Protein AF-A0AAD5U7Z2-F1 (afdb_monomer)

InterPro domains:
  IPR009078 Ferritin-like superfamily [SSF47240] (15-150)
  IPR011566 Ubiquinone biosynthesis protein Coq7 [PF03232] (12-157)
  IPR011566 Ubiquinone biosynthesis protein Coq7 [PTHR11237] (3-157)
  IPR011566 Ubiquinone biosynthesis protein Coq7 [cd01042] (13-157)

pLDDT: mean 94.55, std 9.91, range [34.56, 98.75]

Structure (mmCIF, N/CA/C/O backbone):
data_AF-A0AAD5U7Z2-F1
#
_entry.id   AF-A0AAD5U7Z2-F1
#
loop_
_atom_site.group_PDB
_atom_site.id
_atom_site.type_symbol
_atom_site.label_atom_id
_atom_site.label_alt_id
_atom_site.label_comp_id
_atom_site.label_asym_id
_atom_site.label_entity_id
_atom_site.label_seq_id
_atom_site.pdbx_PDB_ins_code
_atom_site.Cartn_x
_atom_site.Cartn_y
_atom_site.Cartn_z
_atom_site.occupancy
_atom_site.B_iso_or_equiv
_atom_site.auth_seq_id
_atom_site.auth_comp_id
_atom_site.auth_asym_id
_atom_site.auth_atom_id
_atom_site.pdbx_PDB_model_num
ATOM 1 N N . MET A 1 1 ? 26.151 -9.655 -19.454 1.00 51.09 1 MET A N 1
ATOM 2 C CA . MET A 1 1 ? 25.670 -8.544 -20.305 1.00 51.09 1 MET A CA 1
ATOM 3 C C . MET A 1 1 ? 24.384 -8.062 -19.662 1.00 51.09 1 MET A C 1
ATOM 5 O O . MET A 1 1 ? 23.455 -8.856 -19.630 1.00 51.09 1 MET A O 1
ATOM 9 N N . ASN A 1 2 ? 24.352 -6.864 -19.072 1.00 63.88 2 ASN A N 1
ATOM 10 C CA . ASN A 1 2 ? 23.110 -6.334 -18.499 1.00 63.88 2 ASN A CA 1
ATOM 11 C C . ASN A 1 2 ? 22.161 -6.053 -19.674 1.00 63.88 2 ASN A C 1
ATOM 13 O O . ASN A 1 2 ? 22.507 -5.265 -20.565 1.00 63.88 2 ASN A O 1
ATOM 17 N N . LYS A 1 3 ? 21.061 -6.806 -19.782 1.00 81.69 3 LYS A N 1
ATOM 18 C CA . LYS A 1 3 ? 20.116 -6.626 -20.890 1.00 81.69 3 LYS A CA 1
ATOM 19 C C . LYS A 1 3 ? 19.406 -5.286 -20.694 1.00 81.69 3 LYS A C 1
ATOM 21 O O . LYS A 1 3 ? 19.209 -4.832 -19.576 1.00 81.69 3 LYS A O 1
ATOM 26 N N . LYS A 1 4 ? 19.039 -4.628 -21.792 1.00 88.00 4 LYS A N 1
ATOM 27 C CA . LYS A 1 4 ? 18.213 -3.416 -21.734 1.00 88.00 4 LYS A CA 1
ATOM 28 C C . LYS A 1 4 ? 16.747 -3.792 -21.887 1.00 88.00 4 LYS A C 1
ATOM 30 O O . LYS A 1 4 ? 16.431 -4.700 -22.657 1.00 88.00 4 LYS A O 1
ATOM 35 N N . LEU A 1 5 ? 15.874 -3.059 -21.204 1.00 93.31 5 LEU A N 1
ATOM 36 C CA . LEU A 1 5 ? 14.431 -3.196 -21.358 1.00 93.31 5 LEU A CA 1
ATOM 37 C C . LEU A 1 5 ? 13.981 -2.793 -22.766 1.00 93.31 5 LEU A C 1
ATOM 39 O O . LEU A 1 5 ? 14.471 -1.827 -23.356 1.00 93.31 5 LEU A O 1
ATOM 43 N N . THR A 1 6 ? 13.024 -3.541 -23.303 1.00 94.94 6 THR A N 1
ATOM 44 C CA . THR A 1 6 ? 12.314 -3.172 -24.531 1.00 94.94 6 THR A CA 1
ATOM 45 C C . THR A 1 6 ? 11.323 -2.037 -24.251 1.00 94.94 6 THR A C 1
ATOM 47 O O . THR A 1 6 ? 10.833 -1.928 -23.126 1.00 94.94 6 THR A O 1
ATOM 50 N N . PRO A 1 7 ? 10.924 -1.241 -25.262 1.00 96.25 7 PRO A N 1
ATOM 51 C CA . PRO A 1 7 ? 9.896 -0.214 -25.079 1.00 96.25 7 PRO A CA 1
ATOM 52 C C . PRO A 1 7 ? 8.595 -0.751 -24.469 1.00 96.25 7 PRO A C 1
ATOM 54 O O . PRO A 1 7 ? 8.003 -0.106 -23.614 1.00 96.25 7 PRO A O 1
ATOM 57 N N . LYS A 1 8 ? 8.177 -1.968 -24.850 1.00 95.81 8 LYS A N 1
ATOM 58 C CA . LYS A 1 8 ? 6.975 -2.603 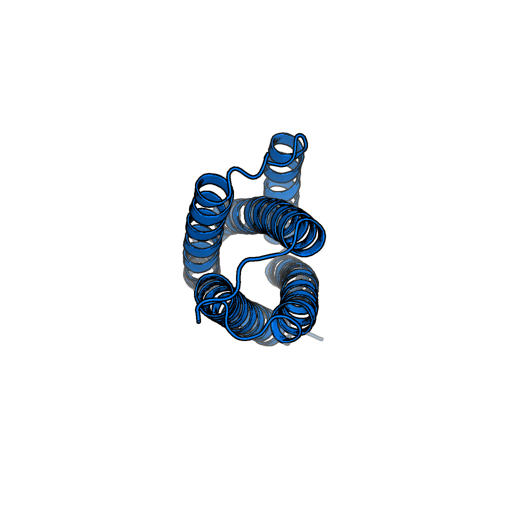-24.294 1.00 95.81 8 LYS A CA 1
ATOM 59 C C . LYS A 1 8 ? 7.116 -2.899 -22.796 1.00 95.81 8 LYS A C 1
ATOM 61 O O . LYS A 1 8 ? 6.162 -2.707 -22.056 1.00 95.81 8 LYS A O 1
ATOM 66 N N . GLN A 1 9 ? 8.289 -3.360 -22.360 1.00 96.19 9 GLN A N 1
ATOM 67 C CA . GLN A 1 9 ? 8.560 -3.625 -20.943 1.00 96.19 9 GLN A CA 1
ATOM 68 C C . GLN A 1 9 ? 8.620 -2.329 -20.132 1.00 96.19 9 GLN A C 1
ATOM 70 O O . GLN A 1 9 ? 8.075 -2.283 -19.039 1.00 96.19 9 GLN A O 1
ATOM 75 N N . ILE A 1 10 ? 9.212 -1.266 -20.685 1.00 96.44 10 ILE A N 1
ATOM 76 C CA . ILE A 1 10 ? 9.233 0.057 -20.042 1.00 96.44 10 ILE A CA 1
ATOM 77 C C . ILE A 1 10 ? 7.804 0.568 -19.821 1.00 96.44 10 ILE A C 1
ATOM 79 O O . ILE A 1 10 ? 7.458 0.949 -18.708 1.00 96.44 10 ILE A O 1
ATOM 83 N N . GLU A 1 11 ? 6.945 0.516 -20.843 1.00 97.25 11 GLU A N 1
ATOM 84 C CA . GLU A 1 11 ? 5.544 0.942 -20.712 1.00 97.25 11 GLU A CA 1
ATOM 85 C C . GLU A 1 11 ? 4.753 0.091 -19.708 1.00 97.25 11 GLU A C 1
ATOM 87 O O . GLU A 1 11 ? 3.939 0.622 -18.953 1.00 97.25 11 GLU A O 1
ATOM 92 N N . MET A 1 12 ? 5.017 -1.218 -19.659 1.00 96.75 12 MET A N 1
ATOM 93 C CA . MET A 1 12 ? 4.435 -2.122 -18.664 1.00 96.75 12 MET A CA 1
ATOM 94 C C . MET A 1 12 ? 4.823 -1.700 -17.239 1.00 96.75 12 MET A C 1
ATOM 96 O O . MET A 1 12 ? 3.942 -1.481 -16.413 1.00 96.75 12 MET A O 1
ATOM 100 N N . ILE A 1 13 ? 6.116 -1.479 -16.981 1.00 97.38 13 ILE A N 1
ATOM 101 C CA . ILE A 1 13 ? 6.631 -1.024 -15.677 1.00 97.38 13 ILE A CA 1
ATOM 102 C C . ILE A 1 13 ? 6.059 0.349 -15.314 1.00 97.38 13 ILE A C 1
ATOM 104 O O . ILE A 1 13 ? 5.629 0.573 -14.188 1.00 97.38 13 ILE A O 1
ATOM 108 N N . HIS A 1 14 ? 5.973 1.271 -16.276 1.00 98.06 14 HIS A N 1
ATOM 109 C CA . HIS A 1 14 ? 5.352 2.575 -16.049 1.00 98.06 14 HIS A CA 1
ATOM 110 C C . HIS A 1 14 ? 3.876 2.464 -15.662 1.00 98.06 14 HIS A C 1
ATOM 112 O O . HIS A 1 14 ? 3.372 3.296 -14.906 1.00 98.06 14 HIS A O 1
ATOM 118 N N . SER A 1 15 ? 3.159 1.490 -16.224 1.00 97.25 15 SER A N 1
ATOM 119 C CA . SER A 1 15 ? 1.773 1.227 -15.853 1.00 97.25 15 SER A CA 1
ATOM 120 C C . SER A 1 15 ? 1.676 0.655 -14.443 1.00 97.25 15 SER A C 1
ATOM 122 O O . SER A 1 15 ? 0.872 1.171 -13.673 1.00 97.25 15 SER A O 1
ATOM 124 N N . MET A 1 16 ? 2.509 -0.336 -14.109 1.00 97.56 16 MET A N 1
ATOM 125 C CA . MET A 1 16 ? 2.594 -0.942 -12.773 1.00 97.56 16 MET A CA 1
ATOM 126 C C . MET A 1 16 ? 2.818 0.122 -11.702 1.00 97.56 16 MET A C 1
ATOM 128 O O . MET A 1 16 ? 1.914 0.405 -10.925 1.00 97.56 16 MET A O 1
ATOM 132 N N . LEU A 1 17 ? 3.936 0.850 -11.785 1.00 98.19 17 LEU A N 1
ATOM 133 C CA . LEU A 1 17 ? 4.319 1.846 -10.781 1.00 98.19 17 LEU A CA 1
ATOM 134 C C . LEU A 1 17 ? 3.267 2.948 -10.590 1.00 98.19 17 LEU A C 1
ATOM 136 O O . LEU A 1 17 ? 3.097 3.473 -9.492 1.00 98.19 17 LEU A O 1
ATOM 140 N N . ARG A 1 18 ? 2.545 3.323 -11.655 1.00 98.06 18 ARG A N 1
ATOM 141 C CA . ARG A 1 18 ? 1.458 4.308 -11.560 1.00 98.06 18 ARG A CA 1
ATOM 142 C C . ARG A 1 18 ? 0.251 3.756 -10.806 1.00 98.06 18 ARG A C 1
ATOM 144 O O . ARG A 1 18 ? -0.391 4.512 -10.077 1.00 98.06 18 ARG A O 1
ATOM 151 N N . VAL A 1 19 ? -0.106 2.499 -11.064 1.00 96.94 19 VAL A N 1
ATOM 152 C CA . VAL A 1 19 ? -1.232 1.832 -10.403 1.00 96.94 19 VAL A CA 1
ATOM 153 C C . VAL A 1 19 ? -0.883 1.572 -8.944 1.00 96.94 19 VAL A C 1
ATOM 155 O O . VAL A 1 19 ? -1.675 1.963 -8.092 1.00 96.94 19 VAL A O 1
ATOM 158 N N . ASP A 1 20 ? 0.317 1.066 -8.662 1.00 97.38 20 ASP A N 1
ATOM 159 C CA . ASP A 1 20 ? 0.801 0.822 -7.299 1.00 97.38 20 ASP A CA 1
ATOM 160 C C . ASP A 1 20 ? 0.789 2.104 -6.485 1.00 97.38 20 ASP A C 1
ATOM 162 O O . ASP A 1 20 ? 0.107 2.188 -5.474 1.00 97.38 20 ASP A O 1
ATOM 166 N N . GLN A 1 21 ? 1.423 3.170 -6.986 1.00 97.94 21 GLN A N 1
ATOM 167 C CA . GLN A 1 21 ? 1.410 4.462 -6.304 1.00 97.94 21 GLN A CA 1
ATOM 168 C C . GLN A 1 21 ? -0.020 4.950 -6.024 1.00 97.94 21 GLN A C 1
ATOM 170 O O . GLN A 1 21 ? -0.282 5.513 -4.964 1.00 97.94 21 GLN A O 1
ATOM 175 N N . ALA A 1 22 ? -0.958 4.767 -6.958 1.00 97.38 22 ALA A N 1
ATOM 176 C CA . ALA A 1 22 ? -2.347 5.155 -6.735 1.00 97.38 22 ALA A CA 1
ATOM 177 C C . ALA A 1 22 ? -3.036 4.289 -5.663 1.00 97.38 22 ALA A C 1
ATOM 179 O O . ALA A 1 22 ? -3.824 4.837 -4.889 1.00 97.38 22 ALA A O 1
ATOM 180 N N . GLY A 1 23 ? -2.732 2.988 -5.617 1.00 96.75 23 GLY A N 1
ATOM 181 C CA . GLY A 1 23 ? -3.162 2.060 -4.570 1.00 96.75 23 GLY A CA 1
ATOM 182 C C . GLY A 1 23 ? -2.637 2.480 -3.200 1.00 96.75 23 GLY A C 1
ATOM 183 O O . GLY A 1 23 ? -3.438 2.746 -2.308 1.00 96.75 23 GLY A O 1
ATOM 184 N N . GLU A 1 24 ? -1.328 2.701 -3.093 1.00 97.69 24 GLU A N 1
ATOM 185 C CA . GLU A 1 24 ? -0.643 3.142 -1.870 1.00 97.69 24 GLU A CA 1
ATOM 186 C C . GLU A 1 24 ? -1.153 4.491 -1.347 1.00 97.69 24 GLU A C 1
ATOM 188 O O . GLU A 1 24 ? -1.299 4.714 -0.147 1.00 97.69 24 GLU A O 1
ATOM 193 N N . ILE A 1 25 ? -1.490 5.424 -2.245 1.00 98.19 25 ILE A N 1
ATOM 194 C CA . ILE A 1 25 ? -2.144 6.685 -1.863 1.00 98.19 25 ILE A CA 1
ATOM 195 C C . ILE A 1 25 ? -3.510 6.418 -1.217 1.00 98.19 25 ILE A C 1
ATOM 197 O O . ILE A 1 25 ? -3.897 7.112 -0.269 1.00 98.19 25 ILE A O 1
ATOM 201 N N . GLY A 1 26 ? -4.263 5.464 -1.766 1.00 98.00 26 GLY A N 1
ATOM 202 C CA . GLY A 1 26 ? -5.552 5.038 -1.238 1.00 98.00 26 GLY A CA 1
ATOM 203 C C . GLY A 1 26 ? -5.412 4.387 0.134 1.00 98.00 26 GLY A C 1
ATOM 204 O O . GLY A 1 26 ? -6.083 4.831 1.068 1.00 98.00 26 GLY A O 1
ATOM 205 N N . ALA A 1 27 ? -4.516 3.407 0.260 1.00 98.00 27 ALA A N 1
ATOM 206 C CA . ALA A 1 27 ? -4.243 2.677 1.494 1.00 98.00 27 ALA A CA 1
ATOM 207 C C . ALA A 1 27 ? -3.767 3.614 2.617 1.00 98.00 27 ALA A C 1
ATOM 209 O O . ALA A 1 27 ? -4.452 3.721 3.639 1.00 98.00 27 ALA A O 1
ATOM 210 N N . ASP A 1 28 ? -2.727 4.433 2.391 1.00 98.62 28 ASP A N 1
ATOM 211 C CA . ASP A 1 28 ? -2.268 5.452 3.356 1.00 98.62 28 ASP A CA 1
ATOM 212 C C . ASP A 1 28 ? -3.421 6.354 3.821 1.00 98.62 28 ASP A C 1
ATOM 214 O O . ASP A 1 28 ? -3.560 6.667 5.007 1.00 98.62 28 ASP A O 1
ATOM 218 N N . SER A 1 29 ? -4.300 6.749 2.896 1.00 98.75 29 SER A N 1
ATOM 219 C CA . SER A 1 29 ? -5.436 7.611 3.221 1.00 98.75 29 SER A C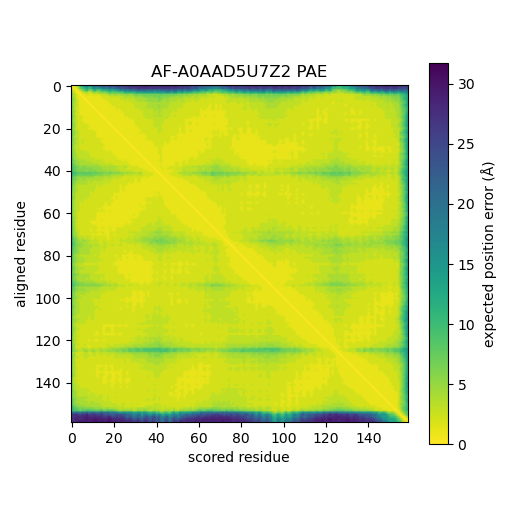A 1
ATOM 220 C C . SER A 1 29 ? -6.500 6.893 4.055 1.00 98.75 29 SER A C 1
ATOM 222 O O . SER A 1 29 ? -7.033 7.500 4.988 1.00 98.75 29 SER A O 1
ATOM 224 N N . ILE A 1 30 ? -6.792 5.622 3.765 1.00 98.75 30 ILE A N 1
ATOM 225 C CA . ILE A 1 30 ? -7.707 4.781 4.552 1.00 98.75 30 ILE A CA 1
ATOM 226 C C . ILE A 1 30 ? -7.174 4.618 5.971 1.00 98.75 30 ILE A C 1
ATOM 228 O O . ILE A 1 30 ? -7.877 4.953 6.928 1.00 98.75 30 ILE A O 1
ATOM 232 N N . TYR A 1 31 ? -5.919 4.202 6.120 1.00 98.62 31 TYR A N 1
ATOM 233 C CA . TYR A 1 31 ? -5.298 4.018 7.426 1.00 98.62 31 TYR A CA 1
ATOM 234 C C . TYR A 1 31 ? -5.216 5.314 8.224 1.00 98.62 31 TYR A C 1
ATOM 236 O O . TYR A 1 31 ? -5.543 5.338 9.412 1.00 98.62 31 TYR A O 1
ATOM 244 N N . LYS A 1 32 ? -4.895 6.435 7.574 1.00 98.75 32 LYS A N 1
ATOM 245 C CA . LYS A 1 32 ? -4.969 7.761 8.195 1.00 98.75 32 LYS A CA 1
ATOM 246 C C . LYS A 1 32 ? -6.373 8.073 8.722 1.00 98.75 32 LYS A C 1
ATOM 248 O O . LYS A 1 32 ? -6.508 8.634 9.813 1.00 98.75 32 LYS A O 1
ATOM 253 N N . GLY A 1 33 ? -7.410 7.729 7.957 1.00 98.75 33 GLY A N 1
ATOM 254 C CA . GLY A 1 33 ? -8.814 7.897 8.335 1.00 98.75 33 GLY A CA 1
ATOM 255 C C . GLY A 1 33 ? -9.226 7.013 9.513 1.00 98.75 33 GLY A C 1
ATOM 256 O O . GLY A 1 33 ? -9.869 7.506 10.443 1.00 98.75 33 GLY A O 1
ATOM 257 N N . GLN A 1 34 ? -8.816 5.743 9.511 1.00 98.56 34 GLN A N 1
ATOM 258 C CA . GLN A 1 34 ? -9.061 4.811 10.614 1.00 98.56 34 GLN A CA 1
ATOM 259 C C . GLN A 1 34 ? -8.321 5.250 11.884 1.00 98.56 34 GLN A C 1
ATOM 261 O O . GLN A 1 34 ? -8.919 5.354 12.958 1.00 98.56 34 GLN A O 1
ATOM 266 N N . HIS A 1 35 ? -7.035 5.593 11.762 1.00 98.56 35 HIS A N 1
ATOM 267 C CA . HIS A 1 35 ? -6.201 6.061 12.865 1.00 98.56 35 HIS A CA 1
ATOM 268 C C . HIS A 1 35 ? -6.762 7.340 13.493 1.00 98.56 35 HIS A C 1
ATOM 270 O O . HIS A 1 35 ? -6.766 7.484 14.715 1.00 98.56 35 HIS A O 1
ATOM 276 N N . TYR A 1 36 ? -7.296 8.264 12.688 1.00 98.44 36 TYR A N 1
ATOM 277 C CA . TYR A 1 36 ? -7.918 9.489 13.197 1.00 98.44 36 TYR A CA 1
ATOM 278 C C . TYR A 1 36 ? -9.000 9.209 14.256 1.00 98.44 36 TYR A C 1
ATOM 280 O O . TYR A 1 36 ? -9.064 9.926 15.261 1.00 98.44 36 TYR A O 1
ATOM 288 N N . ILE A 1 37 ? -9.787 8.147 14.060 1.00 98.38 37 ILE A N 1
ATOM 289 C CA . ILE A 1 37 ? -10.857 7.715 14.965 1.00 98.38 37 ILE A CA 1
ATOM 290 C C . ILE A 1 37 ? -10.328 6.807 16.084 1.00 98.38 37 ILE A C 1
ATOM 292 O O . ILE A 1 37 ? -10.676 6.997 17.250 1.00 98.38 37 ILE A O 1
ATOM 296 N N . LEU A 1 38 ? -9.467 5.841 15.755 1.00 96.94 38 LEU A N 1
ATOM 297 C CA . LEU A 1 38 ? -9.089 4.748 16.659 1.00 96.94 38 LEU A CA 1
ATOM 298 C C . LEU A 1 38 ? -7.820 5.001 17.483 1.00 96.94 38 LEU A C 1
ATOM 300 O O . LEU A 1 38 ? -7.554 4.227 18.398 1.00 96.94 38 LEU A O 1
ATOM 304 N N . LYS A 1 39 ? -7.061 6.078 17.241 1.00 96.81 39 LYS A N 1
ATOM 305 C CA . LYS A 1 39 ? -5.762 6.350 17.904 1.00 96.81 39 LYS A CA 1
ATOM 306 C C . LYS A 1 39 ? -5.756 6.259 19.435 1.00 96.81 39 LYS A C 1
ATOM 308 O O . LYS A 1 39 ? -4.733 5.932 20.021 1.00 96.81 39 LYS A O 1
ATOM 313 N N . ASN A 1 40 ? -6.877 6.566 20.091 1.0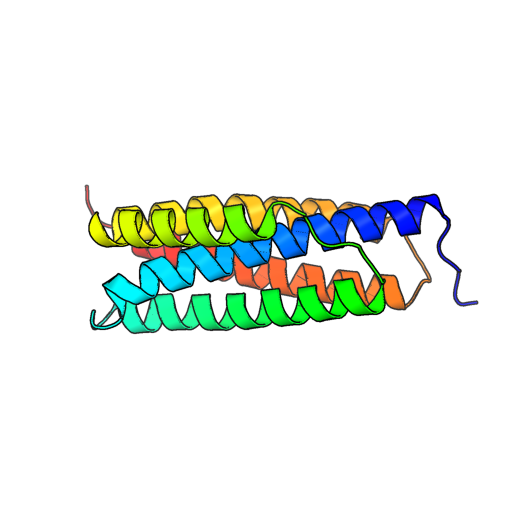0 96.31 40 ASN A N 1
ATOM 314 C CA . ASN A 1 40 ? -6.987 6.547 21.555 1.00 96.31 40 ASN A CA 1
ATOM 315 C C . ASN A 1 40 ? -7.528 5.211 22.101 1.00 96.31 40 ASN A C 1
ATOM 317 O O . ASN A 1 40 ? -7.638 5.045 23.315 1.00 96.31 40 ASN A O 1
ATOM 321 N N . ASN A 1 41 ? -7.901 4.269 21.231 1.00 95.62 41 ASN A N 1
ATOM 322 C CA . ASN A 1 41 ? -8.284 2.922 21.632 1.00 95.62 41 ASN A CA 1
ATOM 323 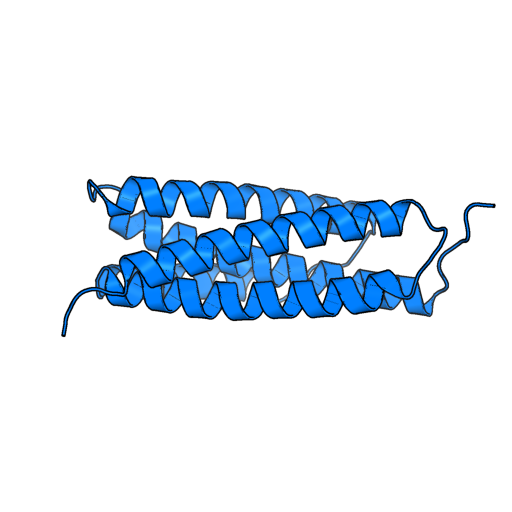C C . ASN A 1 41 ? -7.029 2.154 22.076 1.00 95.62 41 ASN A C 1
ATOM 325 O O . ASN A 1 41 ? -6.061 2.064 21.324 1.00 95.62 41 ASN A O 1
ATOM 329 N N . GLN A 1 42 ? -7.050 1.581 23.283 1.00 93.50 42 GLN A N 1
ATOM 330 C CA . GLN A 1 42 ? -5.875 0.943 23.891 1.00 93.50 42 GLN A CA 1
ATOM 331 C C . GLN A 1 42 ? -5.348 -0.271 23.113 1.00 93.50 42 GLN A C 1
ATOM 333 O O . GLN A 1 42 ? -4.163 -0.574 23.204 1.00 93.50 42 GLN A O 1
ATOM 338 N N . THR A 1 43 ? -6.210 -0.958 22.361 1.00 90.12 43 THR A N 1
ATOM 339 C CA . THR A 1 43 ? -5.841 -2.155 21.593 1.00 90.12 43 THR A CA 1
ATOM 340 C C . THR A 1 43 ? -5.699 -1.839 20.109 1.00 90.12 43 THR A C 1
ATOM 342 O O . THR A 1 43 ? -4.703 -2.206 19.496 1.00 90.12 43 THR A O 1
ATOM 345 N N . LEU A 1 44 ? -6.669 -1.124 19.529 1.00 93.56 44 LEU A N 1
ATOM 346 C CA . LEU A 1 44 ? -6.699 -0.853 18.088 1.00 93.56 44 LEU A CA 1
ATOM 347 C C . LEU A 1 44 ? -5.775 0.287 17.672 1.00 93.56 44 LEU A C 1
ATOM 349 O O . LEU A 1 44 ? -5.254 0.255 16.566 1.00 93.56 44 LEU A O 1
ATOM 353 N N . GLY A 1 45 ? -5.550 1.282 18.535 1.00 96.38 45 GLY A N 1
ATOM 354 C CA . GLY A 1 45 ? -4.687 2.421 18.219 1.00 96.38 45 GLY A CA 1
ATOM 355 C C . GLY A 1 45 ? -3.276 1.985 17.806 1.00 96.38 45 GLY A C 1
ATOM 356 O O . GLY A 1 45 ? -2.855 2.323 16.700 1.00 96.38 45 GLY A O 1
ATOM 357 N N . PRO A 1 46 ? -2.566 1.187 18.630 1.00 97.31 46 PRO A N 1
ATOM 358 C CA . PRO A 1 46 ? -1.247 0.663 18.278 1.00 97.31 46 PRO A CA 1
ATOM 359 C C . PRO A 1 46 ? -1.245 -0.233 17.032 1.00 97.31 46 PRO A C 1
ATOM 361 O O . PRO A 1 46 ? -0.338 -0.115 16.216 1.00 97.31 46 PRO A O 1
ATOM 364 N N . LEU A 1 47 ? -2.263 -1.088 16.867 1.00 96.06 47 LEU A N 1
ATOM 365 C CA . LEU A 1 47 ? -2.382 -1.990 15.715 1.00 96.06 47 LEU A CA 1
ATOM 366 C C . LEU A 1 47 ? -2.527 -1.211 14.399 1.00 96.06 47 LEU A C 1
ATOM 368 O O . LEU A 1 47 ? -1.755 -1.416 13.470 1.00 96.06 47 LEU A O 1
ATOM 372 N N . ILE A 1 48 ? -3.474 -0.270 14.342 1.00 97.50 48 ILE A N 1
ATOM 373 C CA . ILE A 1 48 ? -3.685 0.585 13.167 1.00 97.50 48 ILE A CA 1
ATOM 374 C C . ILE A 1 48 ? -2.460 1.463 12.903 1.00 97.50 48 ILE A C 1
ATOM 376 O O . ILE A 1 48 ? -2.095 1.673 11.752 1.00 97.50 48 ILE A O 1
ATOM 380 N N . GLN A 1 49 ? -1.809 1.984 13.949 1.00 98.38 49 GLN A N 1
ATOM 381 C CA . GLN A 1 49 ? -0.599 2.788 13.782 1.00 98.38 49 GLN A CA 1
ATOM 382 C C . GLN A 1 49 ? 0.539 1.976 13.155 1.00 98.38 49 GLN A C 1
ATOM 384 O O . GLN A 1 49 ? 1.232 2.527 12.304 1.00 98.38 49 GLN A O 1
ATOM 389 N N . HIS A 1 50 ? 0.712 0.713 13.555 1.00 97.81 50 HIS A N 1
ATOM 390 C CA . HIS A 1 50 ? 1.732 -0.178 13.006 1.00 97.81 50 HIS A CA 1
ATOM 391 C C . HIS A 1 50 ? 1.539 -0.412 11.504 1.00 97.81 50 HIS A C 1
ATOM 393 O O . HIS A 1 50 ? 2.458 -0.107 10.746 1.00 97.81 50 HIS A O 1
ATOM 399 N N . MET A 1 51 ? 0.344 -0.846 11.091 1.00 97.62 51 MET A N 1
ATOM 400 C CA . MET A 1 51 ? 0.029 -1.069 9.673 1.00 97.62 51 MET A CA 1
ATOM 401 C C . MET A 1 51 ? 0.152 0.243 8.880 1.00 97.62 51 MET A C 1
ATOM 403 O O . MET A 1 51 ? 0.80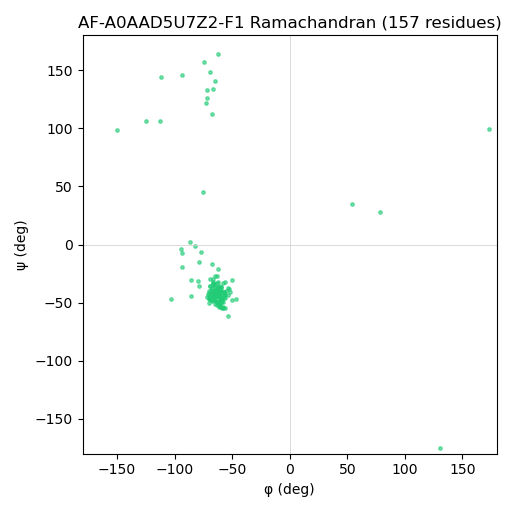5 0.309 7.846 1.00 97.62 51 MET A O 1
ATOM 407 N N . TRP A 1 52 ? -0.330 1.361 9.438 1.00 98.62 52 TRP A N 1
ATOM 408 C CA . TRP A 1 52 ? -0.188 2.665 8.786 1.00 98.62 52 TRP A CA 1
ATOM 409 C C . TRP A 1 52 ? 1.274 3.122 8.625 1.00 98.62 52 TRP A C 1
ATOM 411 O O . TRP A 1 52 ? 1.604 3.836 7.679 1.00 98.62 52 TRP A O 1
ATOM 421 N N . ASP A 1 53 ? 2.168 2.774 9.555 1.00 98.62 53 ASP A N 1
ATOM 422 C CA . ASP A 1 53 ? 3.601 3.065 9.418 1.00 98.62 53 ASP A CA 1
ATOM 423 C C . ASP A 1 53 ? 4.236 2.284 8.255 1.00 98.62 53 ASP A C 1
ATOM 425 O O . ASP A 1 53 ? 5.100 2.845 7.572 1.00 98.62 53 ASP A O 1
ATOM 429 N N . GLN A 1 54 ? 3.775 1.056 7.986 1.00 98.19 54 GLN A N 1
ATOM 430 C CA . GLN A 1 54 ? 4.159 0.282 6.800 1.00 98.19 54 GLN A CA 1
ATOM 431 C C . GLN A 1 54 ? 3.618 0.930 5.519 1.00 98.19 54 GLN A C 1
ATOM 433 O O . GLN A 1 54 ? 4.418 1.253 4.645 1.00 98.19 54 GLN A O 1
ATOM 438 N N . GLU A 1 55 ? 2.342 1.318 5.470 1.00 98.12 55 GLU A N 1
ATOM 439 C CA . GLU A 1 55 ? 1.768 2.035 4.314 1.00 98.12 55 GLU A CA 1
ATOM 440 C C . GLU A 1 55 ? 2.492 3.344 3.982 1.00 98.12 55 GLU A C 1
ATOM 442 O O . GLU A 1 55 ? 2.785 3.670 2.829 1.00 98.12 55 GLU A O 1
ATOM 447 N N . LYS A 1 56 ? 2.869 4.116 5.008 1.00 98.69 56 LYS A N 1
ATOM 448 C CA . LYS A 1 56 ? 3.686 5.325 4.817 1.00 98.69 56 LYS A CA 1
ATOM 449 C C . LYS A 1 56 ? 5.034 4.993 4.173 1.00 98.69 56 LYS A C 1
ATOM 451 O O . LYS A 1 56 ? 5.550 5.785 3.374 1.00 98.69 56 LYS A O 1
ATOM 456 N N . HIS A 1 57 ? 5.628 3.855 4.528 1.00 98.62 57 HIS A N 1
ATOM 457 C CA . HIS A 1 57 ? 6.858 3.368 3.915 1.00 98.62 57 HIS A CA 1
ATOM 458 C C . HIS A 1 57 ? 6.631 2.881 2.477 1.00 98.62 57 HIS A C 1
ATOM 460 O O . HIS A 1 57 ? 7.431 3.241 1.602 1.00 98.62 57 HIS A O 1
ATOM 466 N N . HIS A 1 58 ? 5.545 2.151 2.216 1.00 98.50 58 HIS A N 1
ATOM 467 C CA . HIS A 1 58 ? 5.165 1.683 0.886 1.00 98.50 58 HIS A CA 1
ATOM 468 C C . HIS A 1 58 ? 4.966 2.862 -0.070 1.00 98.50 58 HIS A C 1
ATOM 470 O O . HIS A 1 58 ? 5.701 3.004 -1.054 1.00 98.50 58 HIS A O 1
ATOM 476 N N . LEU A 1 59 ? 4.108 3.817 0.302 1.00 98.56 59 LEU A N 1
ATOM 477 C CA . LEU A 1 59 ? 3.861 5.038 -0.462 1.00 98.56 59 LEU A CA 1
ATOM 478 C C . LEU A 1 59 ? 5.139 5.858 -0.696 1.00 98.56 59 LEU A C 1
ATOM 480 O O . LEU A 1 59 ? 5.382 6.355 -1.798 1.00 98.56 59 LEU A O 1
ATOM 484 N N . SER A 1 60 ? 5.985 6.017 0.326 1.00 98.69 60 SER A N 1
ATOM 485 C CA . SER A 1 60 ? 7.267 6.726 0.190 1.00 98.69 60 SER A CA 1
ATOM 486 C C . SER A 1 60 ? 8.187 6.058 -0.835 1.00 98.69 60 SER A C 1
ATOM 488 O O . SER A 1 60 ? 8.842 6.742 -1.624 1.00 98.69 60 SER A O 1
ATOM 490 N N . THR A 1 61 ? 8.214 4.728 -0.856 1.00 98.62 61 THR A N 1
ATOM 491 C CA . THR A 1 61 ? 9.015 3.948 -1.803 1.00 98.62 61 THR A CA 1
ATOM 492 C C . THR A 1 61 ? 8.437 4.022 -3.212 1.00 98.62 61 THR A C 1
ATOM 494 O O . THR A 1 61 ? 9.175 4.335 -4.144 1.00 98.62 61 THR A O 1
ATOM 497 N N . MET A 1 62 ? 7.121 3.868 -3.378 1.00 98.25 62 MET A N 1
ATOM 498 C CA . MET A 1 62 ? 6.464 4.008 -4.681 1.00 98.25 62 MET A CA 1
ATOM 499 C C . MET A 1 62 ? 6.636 5.407 -5.271 1.00 98.25 62 MET A C 1
ATOM 501 O O . MET A 1 62 ? 6.897 5.550 -6.463 1.00 98.25 62 MET A O 1
ATOM 505 N N . ASN A 1 63 ? 6.595 6.454 -4.444 1.00 98.38 63 ASN A N 1
ATOM 506 C CA . ASN A 1 63 ? 6.895 7.816 -4.888 1.00 98.38 63 ASN A CA 1
ATOM 507 C C . ASN A 1 63 ? 8.323 7.956 -5.438 1.00 98.38 63 ASN A C 1
ATOM 509 O O . ASN A 1 63 ? 8.528 8.683 -6.414 1.00 98.38 63 ASN A O 1
ATOM 513 N N . LYS A 1 64 ? 9.306 7.272 -4.836 1.00 98.44 64 LYS A N 1
ATOM 514 C CA . LYS A 1 64 ? 10.687 7.258 -5.342 1.00 98.44 64 LYS A CA 1
ATOM 515 C C . LYS A 1 64 ? 10.773 6.518 -6.670 1.00 98.44 64 LYS A C 1
ATOM 517 O O . LYS A 1 64 ? 11.279 7.102 -7.621 1.00 98.44 64 LYS A O 1
ATOM 522 N N . LEU A 1 65 ? 10.199 5.318 -6.764 1.00 98.25 65 LEU A N 1
ATOM 523 C CA . LEU A 1 65 ? 10.188 4.526 -7.998 1.00 98.25 65 LEU A CA 1
ATOM 524 C C . LEU A 1 65 ? 9.509 5.291 -9.145 1.00 98.25 65 LEU A C 1
ATOM 526 O O . LEU A 1 65 ? 10.064 5.434 -10.232 1.00 98.25 65 LEU A O 1
ATOM 530 N N . VAL A 1 66 ? 8.347 5.896 -8.899 1.00 98.19 66 VAL A N 1
ATOM 531 C CA . VAL A 1 66 ? 7.666 6.743 -9.890 1.00 98.19 66 VAL A CA 1
ATOM 532 C C . VAL A 1 66 ? 8.556 7.900 -10.356 1.00 98.19 66 VAL A C 1
ATOM 534 O O . VAL A 1 66 ? 8.603 8.192 -11.554 1.00 98.19 66 VAL A O 1
ATOM 537 N N . ALA A 1 67 ? 9.294 8.545 -9.449 1.00 97.88 67 ALA A N 1
ATOM 538 C CA . ALA A 1 67 ? 10.208 9.629 -9.799 1.00 97.88 67 ALA A CA 1
ATOM 539 C C . ALA A 1 67 ? 11.436 9.143 -10.592 1.00 97.88 67 ALA A C 1
ATOM 541 O O . ALA A 1 67 ? 11.787 9.753 -11.606 1.00 97.88 67 ALA A O 1
ATOM 542 N N . GLU A 1 68 ? 12.062 8.046 -10.166 1.00 96.56 68 GLU A N 1
ATOM 543 C CA . GLU A 1 68 ? 13.242 7.436 -10.795 1.00 96.56 68 GLU A CA 1
ATOM 544 C C . GLU A 1 68 ? 12.945 6.996 -12.233 1.00 96.56 68 GLU A C 1
ATOM 546 O O . GLU A 1 68 ? 13.682 7.346 -13.160 1.00 96.56 68 GLU A O 1
ATOM 551 N N . HIS A 1 69 ? 11.795 6.354 -12.440 1.00 96.31 69 HIS A N 1
ATOM 552 C CA . HIS A 1 69 ? 11.323 5.919 -13.754 1.00 96.31 69 HIS A CA 1
ATOM 553 C C . HIS A 1 69 ? 10.629 7.037 -14.555 1.00 96.31 69 HIS A C 1
ATOM 555 O O . HIS A 1 69 ? 10.215 6.827 -15.694 1.00 96.31 69 HIS A O 1
ATOM 561 N N . ARG A 1 70 ? 10.504 8.252 -13.995 1.00 97.12 70 ARG A N 1
ATOM 562 C CA . ARG A 1 70 ? 9.812 9.406 -14.611 1.00 97.12 70 ARG A CA 1
ATOM 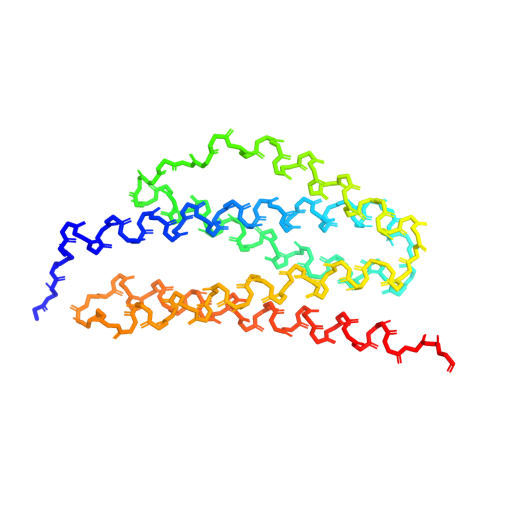563 C C . ARG A 1 70 ? 8.378 9.082 -15.039 1.00 97.12 70 ARG A C 1
ATOM 565 O O . ARG A 1 70 ? 7.876 9.588 -16.048 1.00 97.12 70 ARG A O 1
ATOM 572 N N . VAL A 1 71 ? 7.712 8.242 -14.258 1.00 97.88 71 VAL A N 1
ATOM 573 C CA . VAL A 1 71 ? 6.324 7.857 -14.473 1.00 97.88 71 VAL A CA 1
ATOM 574 C C . VAL A 1 71 ? 5.438 9.048 -14.138 1.00 97.88 71 VAL A C 1
ATOM 576 O O . VAL A 1 71 ? 5.586 9.705 -13.113 1.00 97.88 71 VAL A O 1
ATOM 579 N N . ARG A 1 72 ? 4.487 9.353 -15.021 1.00 96.75 72 ARG A N 1
ATOM 580 C CA . ARG A 1 72 ? 3.458 10.353 -14.729 1.00 96.75 72 ARG A CA 1
ATOM 581 C C . ARG A 1 72 ? 2.466 9.781 -13.699 1.00 96.75 72 ARG A C 1
ATOM 583 O O . ARG A 1 72 ? 1.838 8.774 -14.040 1.00 96.75 72 ARG A O 1
ATOM 590 N N . PRO A 1 73 ? 2.267 10.417 -12.528 1.00 94.25 73 PRO A N 1
ATOM 591 C CA . PRO A 1 73 ? 1.279 9.982 -11.537 1.00 94.25 73 PRO A CA 1
ATOM 592 C C . PRO A 1 73 ? -0.160 10.032 -12.063 1.00 94.25 73 PRO A C 1
ATOM 594 O O . PRO A 1 73 ? -0.459 10.690 -13.068 1.00 94.25 73 PRO A O 1
ATOM 597 N N . SER A 1 74 ? -1.071 9.359 -11.359 1.00 94.00 74 SER A N 1
ATOM 598 C CA . SER A 1 74 ? -2.503 9.413 -11.664 1.00 94.00 74 SER A CA 1
ATOM 599 C C . SER A 1 74 ? -3.085 10.807 -11.411 1.00 94.00 74 SER A C 1
ATOM 601 O O . SER A 1 74 ? -2.899 11.392 -10.349 1.00 94.00 74 SER A O 1
ATOM 603 N N . LEU A 1 75 ? -3.883 11.321 -12.354 1.00 94.38 75 LEU A N 1
ATOM 604 C CA . LEU A 1 75 ? -4.626 12.577 -12.164 1.00 94.38 75 LEU A CA 1
ATOM 605 C C . LEU A 1 75 ? -5.734 12.466 -11.104 1.00 94.38 75 LEU A C 1
ATOM 607 O O . LEU A 1 75 ? -6.226 13.486 -10.627 1.00 94.38 75 LEU A O 1
ATOM 611 N N . LEU A 1 76 ? -6.133 11.240 -10.749 1.00 95.00 76 LEU A N 1
ATOM 612 C CA . LEU A 1 76 ? -7.169 10.964 -9.754 1.00 95.00 76 LEU A CA 1
ATOM 613 C C . LEU A 1 76 ? -6.623 10.902 -8.321 1.00 95.00 76 LEU A C 1
ATOM 615 O O . LEU A 1 76 ? -7.400 10.699 -7.395 1.00 95.00 76 LEU A O 1
ATOM 619 N N . GLU A 1 77 ? -5.325 11.134 -8.111 1.00 93.69 77 GLU A N 1
ATOM 620 C CA . GLU A 1 77 ? -4.706 11.163 -6.779 1.00 93.69 77 GLU A CA 1
ATOM 621 C C . GLU A 1 77 ? -5.499 11.988 -5.738 1.00 93.69 77 GLU A C 1
ATOM 623 O O . GLU A 1 77 ? -5.750 11.468 -4.648 1.00 93.69 77 GLU A O 1
ATOM 628 N N . PRO A 1 78 ? -5.968 13.224 -6.020 1.00 95.56 78 PRO A N 1
ATOM 629 C CA . PRO A 1 78 ? -6.748 13.986 -5.040 1.00 95.56 78 PRO A CA 1
ATOM 630 C C . PRO A 1 78 ? -8.074 13.309 -4.659 1.00 95.56 78 PRO A C 1
ATOM 632 O O . PRO A 1 78 ? -8.535 13.429 -3.519 1.00 95.56 78 PRO A O 1
ATOM 635 N N . VAL A 1 79 ? -8.680 12.590 -5.610 1.00 96.50 79 VAL A N 1
ATOM 636 C CA . VAL A 1 79 ? -9.924 11.841 -5.400 1.00 96.50 79 VAL A CA 1
ATOM 637 C C . VAL A 1 79 ? -9.653 10.652 -4.487 1.00 96.50 79 VAL A C 1
ATOM 639 O O . VAL A 1 79 ? -10.365 10.487 -3.501 1.00 96.50 79 VAL A O 1
ATOM 642 N N . TRP A 1 80 ? -8.592 9.888 -4.750 1.00 95.00 80 TRP A N 1
ATOM 643 C CA . TRP A 1 80 ? -8.191 8.740 -3.932 1.00 95.00 80 TRP A CA 1
ATOM 644 C C . TRP A 1 80 ? -7.855 9.131 -2.500 1.00 95.00 80 TRP A C 1
ATOM 646 O O . TRP A 1 80 ? -8.350 8.494 -1.576 1.00 95.00 80 TRP A O 1
ATOM 656 N N . LYS A 1 81 ? -7.138 10.243 -2.299 1.00 97.75 81 LYS A N 1
ATOM 657 C CA . LYS A 1 81 ? -6.858 10.754 -0.948 1.00 97.75 81 LYS A CA 1
ATOM 658 C C . LYS A 1 81 ? -8.128 11.060 -0.163 1.00 97.75 81 LYS A C 1
ATOM 660 O O . LYS A 1 81 ? -8.272 10.682 0.997 1.00 97.75 81 LYS A O 1
ATOM 665 N N . THR A 1 82 ? -9.058 11.761 -0.805 1.00 98.25 82 THR A N 1
ATOM 666 C CA . THR A 1 82 ? -10.297 12.201 -0.156 1.00 98.25 82 THR A CA 1
ATOM 667 C C . THR A 1 82 ? -11.223 11.018 0.119 1.00 98.25 82 THR A C 1
ATOM 669 O O . THR A 1 82 ? -11.736 10.883 1.228 1.00 98.25 82 THR A O 1
ATOM 672 N N . ALA A 1 83 ? -11.415 10.149 -0.875 1.00 98.06 83 ALA A N 1
ATOM 673 C CA . ALA A 1 83 ? -12.273 8.977 -0.767 1.00 98.06 83 ALA A CA 1
ATOM 674 C C . ALA A 1 83 ? -11.714 7.957 0.232 1.00 98.06 83 ALA A C 1
ATOM 676 O O . ALA A 1 83 ? -12.463 7.491 1.085 1.00 98.06 83 ALA A O 1
ATOM 677 N N . GLY A 1 84 ? -10.410 7.668 0.178 1.00 98.38 84 GLY A N 1
ATOM 678 C CA . GLY A 1 84 ? -9.750 6.755 1.108 1.00 98.38 84 GLY A CA 1
ATOM 679 C C . GLY A 1 84 ? -9.886 7.225 2.553 1.00 98.38 84 GLY A C 1
ATOM 680 O O . GLY A 1 84 ? -10.374 6.479 3.398 1.00 98.38 84 GLY A O 1
ATOM 681 N N . PHE A 1 85 ? -9.581 8.498 2.828 1.00 98.75 85 PHE A N 1
ATOM 682 C CA . PHE A 1 85 ? -9.754 9.060 4.170 1.00 98.75 85 PHE A CA 1
ATOM 683 C C . PHE A 1 85 ? -11.202 8.972 4.660 1.00 98.75 85 PHE A C 1
ATOM 685 O O . PHE A 1 85 ? -11.446 8.546 5.789 1.00 98.75 85 PHE A O 1
ATOM 692 N N . ALA A 1 86 ? -12.169 9.338 3.812 1.00 98.69 86 ALA A N 1
ATOM 693 C CA . ALA A 1 86 ? -13.582 9.249 4.161 1.00 98.69 86 ALA A CA 1
ATOM 694 C C . ALA A 1 86 ? -14.001 7.804 4.475 1.00 98.69 86 ALA A C 1
ATOM 696 O O . ALA A 1 86 ? -14.626 7.572 5.508 1.00 98.69 86 ALA A O 1
ATOM 697 N N . LEU A 1 87 ? -13.615 6.837 3.636 1.00 98.44 87 LEU A N 1
ATOM 698 C CA . LEU A 1 87 ? -13.909 5.417 3.843 1.00 98.44 87 LEU A CA 1
ATOM 699 C C . LEU A 1 87 ? -13.297 4.893 5.143 1.00 98.44 87 LEU A C 1
ATOM 701 O O . LEU A 1 87 ? -14.018 4.305 5.945 1.00 98.44 87 LEU A O 1
ATOM 705 N N . GLY A 1 88 ? -12.014 5.169 5.393 1.00 98.50 88 GLY A N 1
ATOM 706 C CA . GLY A 1 88 ? -11.332 4.735 6.612 1.00 98.50 88 GLY A CA 1
ATOM 707 C C . GLY A 1 88 ? -11.918 5.348 7.884 1.00 98.50 88 GLY A C 1
ATOM 708 O O . GLY A 1 88 ? -12.087 4.671 8.895 1.00 98.50 88 GLY A O 1
ATOM 709 N N . THR A 1 89 ? -12.294 6.629 7.849 1.00 98.75 89 THR A N 1
ATOM 710 C CA . THR A 1 89 ? -12.991 7.262 8.976 1.00 98.75 89 THR A CA 1
ATOM 711 C C . THR A 1 89 ? -14.381 6.663 9.190 1.00 98.75 89 THR A C 1
ATOM 713 O O . THR A 1 89 ? -14.745 6.376 10.328 1.00 98.75 89 THR A O 1
ATOM 716 N N . MET A 1 90 ? -15.163 6.461 8.126 1.00 98.56 90 MET A N 1
ATOM 717 C CA . MET A 1 90 ? -16.511 5.898 8.239 1.00 98.56 90 MET A CA 1
ATOM 718 C C . MET A 1 90 ? -16.487 4.456 8.748 1.00 98.56 90 MET A C 1
ATOM 720 O O . MET A 1 90 ? -17.277 4.127 9.629 1.00 98.56 90 MET A O 1
ATOM 724 N N . SER A 1 91 ? -15.573 3.617 8.259 1.00 97.94 91 SER A N 1
ATOM 725 C CA . SER A 1 91 ? -15.450 2.233 8.723 1.00 97.94 91 SER A CA 1
ATOM 726 C C . SER A 1 91 ? -15.072 2.169 10.203 1.00 97.94 91 SER A C 1
ATOM 728 O O . SER A 1 91 ? -15.698 1.442 10.967 1.00 97.94 91 SER A O 1
ATOM 730 N N . ALA A 1 92 ? -14.123 2.999 10.640 1.00 97.44 92 ALA A N 1
ATOM 731 C CA . ALA A 1 92 ? -13.711 3.067 12.036 1.00 97.44 92 ALA A CA 1
ATOM 732 C C . ALA A 1 92 ? -14.800 3.610 12.973 1.00 97.44 92 ALA A C 1
ATOM 734 O O . ALA A 1 92 ? -14.886 3.184 14.124 1.00 97.44 92 ALA A O 1
ATOM 735 N N . LEU A 1 93 ? -15.648 4.528 12.497 1.00 97.88 93 LEU A N 1
ATOM 736 C CA . LEU A 1 93 ? -16.814 5.001 13.252 1.00 97.88 93 LEU A CA 1
ATOM 737 C C . LEU A 1 93 ? -17.867 3.905 13.458 1.00 97.88 93 LEU A C 1
ATOM 739 O O . LEU A 1 93 ? -18.581 3.940 14.459 1.00 97.88 93 LEU A O 1
ATOM 743 N N . LEU A 1 94 ? -17.972 2.953 12.526 1.00 96.19 94 LEU A N 1
ATOM 744 C CA . LEU A 1 94 ? -18.910 1.830 12.608 1.00 96.19 94 LEU A CA 1
ATOM 745 C C . LEU A 1 94 ? -18.432 0.708 13.539 1.00 96.19 94 LEU A C 1
ATOM 747 O O . LEU A 1 94 ? -19.247 -0.112 13.951 1.00 96.19 94 LEU A O 1
ATOM 751 N N . GLY A 1 95 ? -17.152 0.696 13.916 1.00 92.69 95 GLY A N 1
ATOM 752 C CA . GLY A 1 95 ? -16.605 -0.232 14.901 1.00 92.69 95 GLY A CA 1
ATOM 753 C C . GLY A 1 95 ? -15.339 -0.935 14.430 1.00 92.69 95 GLY A C 1
ATOM 754 O O . GLY A 1 95 ? -14.793 -0.649 13.363 1.00 92.69 95 GLY A O 1
ATOM 755 N N . LYS A 1 96 ? -14.864 -1.865 15.263 1.00 94.56 96 LYS A N 1
ATOM 756 C CA . LYS A 1 96 ? -13.648 -2.641 15.003 1.00 94.56 96 LYS A CA 1
ATOM 757 C C . LYS A 1 96 ? -13.822 -3.511 13.761 1.00 94.56 96 LYS A C 1
ATOM 759 O O . LYS A 1 96 ? -12.979 -3.478 12.878 1.00 94.56 96 LYS A O 1
ATOM 764 N N . GLU A 1 97 ? -14.928 -4.236 13.703 1.00 94.00 97 GLU A N 1
ATOM 765 C CA . GLU A 1 97 ? -15.256 -5.226 12.680 1.00 94.00 97 GLU A CA 1
ATOM 766 C C . GLU A 1 97 ? -15.332 -4.555 11.303 1.00 94.00 97 GLU A C 1
ATOM 768 O O . GLU A 1 97 ? -14.696 -4.976 10.348 1.00 94.00 97 GLU A O 1
ATOM 773 N N . SER A 1 98 ? -16.001 -3.399 11.215 1.00 96.25 98 SER A N 1
ATOM 774 C CA . SER A 1 98 ? -16.055 -2.621 9.968 1.00 96.25 98 SER A CA 1
ATOM 775 C C . SER A 1 98 ? -14.690 -2.077 9.538 1.00 96.25 98 SER A C 1
ATOM 777 O O . SER A 1 98 ? -14.406 -2.019 8.342 1.00 96.25 98 SER A O 1
ATOM 779 N N . ALA A 1 99 ? -13.838 -1.662 10.482 1.00 96.25 99 ALA A N 1
ATOM 780 C CA . ALA A 1 99 ? -12.480 -1.231 10.163 1.00 96.25 99 ALA A CA 1
ATOM 781 C C . ALA A 1 99 ? -11.623 -2.392 9.641 1.00 96.25 99 ALA A C 1
ATOM 783 O O . ALA A 1 99 ? -10.973 -2.232 8.612 1.00 96.25 99 ALA A O 1
ATOM 784 N N . MET A 1 100 ? -11.667 -3.551 10.303 1.00 96.38 100 MET A N 1
ATOM 785 C CA . MET A 1 100 ? -10.911 -4.739 9.897 1.00 96.38 100 MET A CA 1
ATOM 786 C C . MET A 1 100 ? -11.417 -5.317 8.576 1.00 96.38 100 MET A C 1
ATOM 788 O O . MET A 1 100 ? -10.597 -5.611 7.720 1.00 96.38 100 MET A O 1
ATOM 792 N N . ALA A 1 101 ? -12.730 -5.363 8.339 1.00 96.38 101 ALA A N 1
ATOM 793 C CA . ALA A 1 101 ? -13.285 -5.792 7.055 1.00 96.38 101 ALA A CA 1
ATOM 794 C C . ALA A 1 101 ? -12.873 -4.869 5.892 1.00 96.38 101 ALA A C 1
ATOM 796 O O . ALA A 1 101 ? -12.622 -5.337 4.782 1.00 96.38 101 ALA A O 1
ATOM 797 N N . LEU A 1 102 ? -12.782 -3.549 6.126 1.00 97.12 102 LEU A N 1
ATOM 798 C CA . LEU A 1 102 ? -12.250 -2.630 5.114 1.00 97.12 102 LEU A CA 1
ATOM 799 C C . LEU A 1 102 ? -10.765 -2.902 4.850 1.00 97.12 102 LEU A C 1
ATOM 801 O O . LEU A 1 102 ? -10.370 -2.924 3.689 1.00 97.12 102 LEU A O 1
ATOM 805 N N . THR A 1 103 ? -9.968 -3.105 5.903 1.00 96.25 103 THR A N 1
ATOM 806 C CA . THR A 1 103 ? -8.557 -3.481 5.768 1.00 96.25 103 THR A CA 1
ATOM 807 C C . THR A 1 103 ? -8.428 -4.777 4.968 1.00 96.25 103 THR A C 1
ATOM 809 O O . THR A 1 103 ? -7.815 -4.761 3.911 1.00 96.25 103 THR A O 1
ATOM 812 N N . GLU A 1 104 ? -9.108 -5.854 5.367 1.00 96.38 104 GLU A N 1
ATOM 813 C CA . GLU A 1 104 ? -9.107 -7.145 4.666 1.00 96.38 104 GLU A CA 1
ATOM 814 C C . GLU A 1 104 ? -9.398 -6.996 3.165 1.00 96.38 104 GLU A C 1
ATOM 816 O O . GLU A 1 104 ? -8.666 -7.524 2.324 1.00 96.38 104 GLU A O 1
ATOM 821 N N . ALA A 1 105 ? -10.442 -6.238 2.815 1.00 96.06 105 ALA A N 1
ATOM 822 C CA . ALA A 1 105 ? -10.825 -6.023 1.425 1.00 96.06 105 ALA A CA 1
ATOM 823 C C . ALA A 1 105 ? -9.761 -5.254 0.625 1.00 96.06 105 ALA A C 1
ATOM 825 O O . ALA A 1 105 ? -9.536 -5.566 -0.545 1.00 96.06 105 ALA A O 1
ATOM 826 N N . VAL A 1 106 ? -9.119 -4.252 1.231 1.00 95.88 106 VAL A N 1
ATOM 827 C CA . VAL A 1 106 ? -8.065 -3.457 0.585 1.00 95.88 106 VAL A CA 1
ATOM 828 C C . VAL A 1 106 ? -6.807 -4.299 0.386 1.00 95.88 106 VAL A C 1
ATOM 830 O O . VAL A 1 106 ? -6.345 -4.411 -0.750 1.00 95.88 106 VAL A O 1
ATOM 833 N N . GLU A 1 107 ? -6.329 -4.974 1.434 1.00 94.38 107 GLU A N 1
ATOM 834 C CA . GLU A 1 107 ? -5.075 -5.738 1.366 1.00 94.38 107 GLU A CA 1
ATOM 835 C C . GLU A 1 107 ? 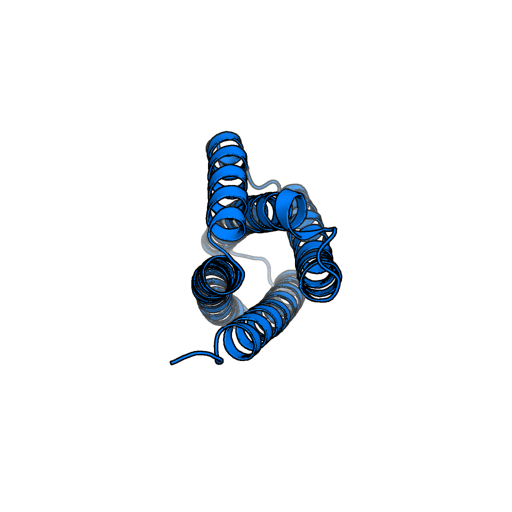-5.188 -6.971 0.481 1.00 94.38 107 GLU A C 1
ATOM 837 O O . GLU A 1 107 ? -4.224 -7.355 -0.181 1.00 94.38 107 GLU A O 1
ATOM 842 N N . THR A 1 108 ? -6.379 -7.567 0.386 1.00 95.00 108 THR A N 1
ATOM 843 C CA . THR A 1 108 ? -6.627 -8.641 -0.582 1.00 95.00 108 THR A CA 1
ATOM 844 C C . THR A 1 108 ? -6.400 -8.143 -2.008 1.00 95.00 108 THR A C 1
ATOM 846 O O . THR A 1 108 ? -5.680 -8.777 -2.777 1.00 95.00 108 THR A O 1
ATOM 849 N N . VAL A 1 109 ? -6.968 -6.986 -2.365 1.00 96.19 109 VAL A N 1
ATOM 850 C CA . VAL A 1 109 ? -6.846 -6.432 -3.721 1.00 96.19 109 VAL A CA 1
ATOM 851 C C . VAL A 1 109 ? -5.408 -6.002 -4.019 1.00 96.19 109 VAL A C 1
ATOM 853 O O . VAL A 1 109 ? -4.908 -6.285 -5.110 1.00 96.19 109 VAL A O 1
ATOM 856 N N . ILE A 1 110 ? -4.726 -5.352 -3.071 1.00 95.31 110 ILE A N 1
ATOM 857 C CA . ILE A 1 110 ? -3.326 -4.932 -3.243 1.00 95.31 110 ILE A CA 1
ATOM 858 C C . ILE A 1 110 ? -2.410 -6.161 -3.344 1.00 95.31 110 ILE A C 1
ATOM 860 O O . ILE A 1 110 ? -1.625 -6.278 -4.287 1.00 95.31 110 ILE A O 1
ATOM 864 N N . GLY A 1 111 ? -2.559 -7.134 -2.443 1.00 94.69 111 GLY A N 1
ATOM 865 C CA . GLY A 1 111 ? -1.772 -8.366 -2.447 1.00 94.69 111 GLY A CA 1
ATOM 866 C C . GLY A 1 111 ? -1.965 -9.205 -3.716 1.00 94.69 111 GLY A C 1
ATOM 867 O O . GLY A 1 111 ? -0.996 -9.751 -4.256 1.00 94.69 111 GLY A O 1
ATOM 868 N N . GLU A 1 112 ? -3.189 -9.300 -4.243 1.00 95.81 112 GLU A N 1
ATOM 869 C CA . GLU A 1 112 ? -3.459 -9.921 -5.546 1.00 95.81 112 GLU A CA 1
ATOM 870 C C . GLU A 1 112 ? -2.756 -9.171 -6.684 1.00 95.81 112 GLU A C 1
ATOM 872 O O . GLU A 1 112 ? -2.091 -9.807 -7.509 1.00 95.81 112 GLU A O 1
ATOM 877 N N . HIS A 1 113 ? -2.817 -7.834 -6.682 1.00 96.69 113 HIS A N 1
ATOM 878 C CA . HIS A 1 113 ? -2.141 -7.010 -7.681 1.00 96.69 113 HIS A CA 1
ATOM 879 C C . HIS A 1 113 ? -0.625 -7.233 -7.676 1.00 96.69 113 HIS A C 1
ATOM 881 O O . HIS A 1 113 ? -0.036 -7.499 -8.726 1.00 96.69 113 HIS A O 1
ATOM 887 N N . TYR A 1 114 ? 0.008 -7.227 -6.503 1.00 98.19 114 TYR A N 1
ATOM 888 C CA . TYR A 1 114 ? 1.438 -7.500 -6.392 1.00 98.19 114 TYR A CA 1
ATOM 889 C C . TYR A 1 114 ? 1.806 -8.917 -6.832 1.00 98.19 114 TYR A C 1
ATOM 891 O O . TYR A 1 114 ? 2.819 -9.110 -7.507 1.00 98.19 114 TYR A O 1
ATOM 899 N N . ASN A 1 115 ? 0.982 -9.923 -6.527 1.00 97.88 115 ASN A N 1
ATOM 900 C CA . ASN A 1 115 ? 1.210 -11.279 -7.028 1.00 97.88 115 ASN A CA 1
ATOM 901 C C . ASN A 1 115 ? 1.189 -11.340 -8.565 1.00 97.88 115 ASN A C 1
ATOM 903 O O . ASN A 1 115 ? 2.027 -12.030 -9.154 1.00 97.88 115 ASN A O 1
ATOM 907 N N . ASP A 1 116 ? 0.267 -10.630 -9.218 1.00 97.69 116 ASP A N 1
ATOM 908 C CA . ASP A 1 116 ? 0.215 -10.541 -10.681 1.00 97.69 116 ASP A CA 1
ATOM 909 C C . ASP A 1 116 ? 1.448 -9.841 -11.255 1.00 97.69 116 ASP A C 1
ATOM 911 O O . ASP A 1 116 ? 2.088 -10.362 -12.172 1.00 97.69 116 ASP A O 1
ATOM 915 N N . GLN A 1 117 ? 1.860 -8.723 -10.662 1.00 97.81 117 GLN A N 1
ATOM 916 C CA . GLN A 1 117 ? 3.058 -8.011 -11.095 1.00 97.81 117 GLN A CA 1
ATOM 917 C C . GLN A 1 117 ? 4.328 -8.845 -10.940 1.00 97.81 117 GLN A C 1
ATOM 919 O O . GLN A 1 117 ? 5.151 -8.886 -11.852 1.00 97.81 117 GLN A O 1
ATOM 924 N N . ILE A 1 118 ? 4.485 -9.571 -9.830 1.00 98.19 118 ILE A N 1
ATOM 925 C CA . ILE A 1 118 ? 5.627 -10.471 -9.629 1.00 98.19 118 ILE A CA 1
ATOM 926 C C . ILE A 1 118 ? 5.690 -11.508 -10.757 1.00 98.19 118 ILE A C 1
ATOM 928 O O . ILE A 1 118 ? 6.779 -11.786 -11.264 1.00 98.19 118 ILE A O 1
ATOM 932 N N . ARG A 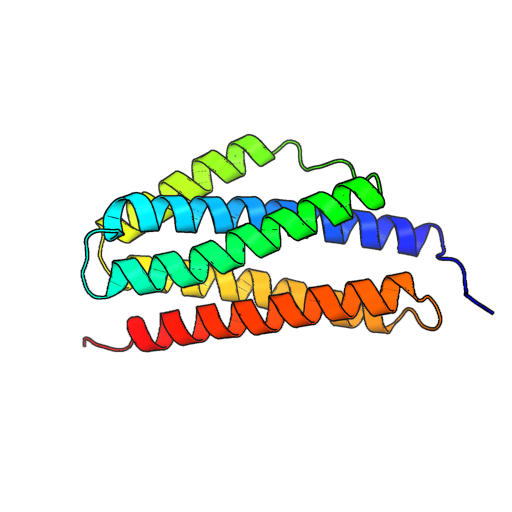1 119 ? 4.545 -12.059 -11.192 1.00 97.75 119 ARG A N 1
ATOM 933 C CA . ARG A 1 119 ? 4.492 -13.002 -12.325 1.00 97.75 119 ARG A CA 1
ATOM 934 C C . ARG A 1 119 ? 4.960 -12.351 -13.622 1.00 97.75 119 ARG A C 1
ATOM 936 O O . ARG A 1 119 ? 5.718 -12.977 -14.356 1.00 97.75 119 ARG A O 1
ATOM 943 N N . GLU A 1 120 ? 4.551 -11.115 -13.894 1.00 96.56 120 GLU A N 1
ATOM 944 C CA . GLU A 1 120 ? 4.983 -10.381 -15.088 1.00 96.56 120 GLU A CA 1
ATOM 945 C C . GLU A 1 120 ? 6.479 -10.028 -15.048 1.00 96.56 120 GLU A C 1
ATOM 947 O O . GLU A 1 120 ? 7.187 -10.219 -16.040 1.00 96.56 120 GLU A O 1
ATOM 952 N N . LEU A 1 121 ? 6.992 -9.588 -13.895 1.00 96.69 121 LEU A N 1
ATOM 953 C CA . LEU A 1 121 ? 8.406 -9.249 -13.703 1.00 96.69 121 LEU A CA 1
ATOM 954 C C . LEU A 1 121 ? 9.318 -10.480 -13.812 1.00 96.69 121 LEU A C 1
ATOM 956 O O . LEU A 1 121 ? 10.435 -10.373 -14.314 1.00 96.69 121 LEU A O 1
ATOM 960 N N . LEU A 1 122 ? 8.849 -11.668 -13.411 1.00 96.00 122 LEU A N 1
ATOM 961 C CA . LEU A 1 122 ? 9.586 -12.929 -13.585 1.00 96.00 122 LEU A CA 1
ATOM 962 C C . LEU A 1 122 ? 9.836 -13.293 -15.057 1.00 96.00 122 LEU A C 1
ATOM 964 O O . LEU A 1 122 ? 10.758 -14.052 -15.340 1.00 96.00 122 LEU A O 1
ATOM 968 N N . LEU A 1 123 ? 9.064 -12.745 -16.002 1.00 95.38 123 LEU A N 1
ATOM 969 C CA . LEU A 1 123 ? 9.278 -12.972 -17.437 1.00 95.38 123 LEU A CA 1
ATOM 970 C C . LEU A 1 123 ? 10.447 -12.150 -18.006 1.00 95.38 123 LEU A C 1
ATOM 972 O O . LEU A 1 123 ? 10.800 -12.303 -19.179 1.00 95.38 123 LEU A O 1
ATOM 976 N N . ILE A 1 124 ? 11.040 -11.259 -17.207 1.00 94.44 124 ILE A N 1
ATOM 977 C CA . ILE A 1 124 ? 12.145 -10.391 -17.605 1.00 94.44 124 ILE A CA 1
ATOM 978 C C . ILE A 1 124 ? 13.399 -10.799 -16.828 1.00 94.44 124 ILE A C 1
ATOM 980 O O . ILE A 1 124 ? 13.539 -10.515 -15.645 1.00 94.44 124 ILE A O 1
ATOM 984 N N . GLU A 1 125 ? 14.342 -11.447 -17.513 1.00 91.31 125 GLU A N 1
ATOM 985 C CA . GLU A 1 125 ? 15.568 -11.965 -16.893 1.00 91.31 125 GLU A CA 1
ATOM 986 C C . GLU A 1 125 ? 16.830 -11.219 -17.340 1.00 91.31 125 GLU A C 1
ATOM 988 O O . GLU A 1 125 ? 17.007 -10.896 -18.524 1.00 91.31 125 GLU A O 1
ATOM 993 N N . GLY A 1 126 ? 17.778 -11.062 -16.411 1.00 91.00 126 GLY A N 1
ATOM 994 C CA . GLY A 1 126 ? 19.103 -10.498 -16.679 1.00 91.00 126 GLY A CA 1
ATOM 995 C C . GLY A 1 126 ? 19.117 -8.972 -16.783 1.00 91.00 126 GLY A C 1
ATOM 996 O O . GLY A 1 126 ? 19.952 -8.428 -17.516 1.00 91.00 126 GLY A O 1
ATOM 997 N N . VAL A 1 127 ? 18.178 -8.319 -16.090 1.00 93.94 127 VAL A N 1
ATOM 998 C CA . VAL A 1 127 ? 18.087 -6.867 -15.907 1.00 93.94 127 VAL A CA 1
ATOM 999 C C . VAL A 1 127 ? 18.042 -6.597 -14.403 1.00 93.94 127 VAL A C 1
ATOM 1001 O O . VAL A 1 127 ? 17.026 -6.850 -13.767 1.00 93.94 127 VAL A O 1
ATOM 1004 N N . GLU A 1 128 ? 19.141 -6.088 -13.850 1.00 93.12 128 GLU A N 1
ATOM 1005 C CA . GLU A 1 128 ? 19.326 -5.894 -12.398 1.00 93.12 128 GLU A CA 1
ATOM 1006 C C . GLU A 1 128 ? 18.222 -5.033 -11.760 1.00 93.12 128 GLU A C 1
ATOM 1008 O O . GLU A 1 128 ? 17.641 -5.422 -10.756 1.00 93.12 128 GLU A O 1
ATOM 1013 N N . GLU A 1 129 ? 17.836 -3.938 -12.418 1.00 93.44 129 GLU A N 1
ATOM 1014 C CA . GLU A 1 129 ? 16.736 -3.050 -11.999 1.00 93.44 129 GLU A CA 1
ATOM 1015 C C . GLU A 1 129 ? 15.393 -3.790 -11.838 1.00 93.44 129 GLU A C 1
ATOM 1017 O O . GLU A 1 129 ? 14.588 -3.456 -10.973 1.00 93.44 129 GLU A O 1
ATOM 1022 N N . ILE A 1 130 ? 15.144 -4.831 -12.642 1.00 96.12 130 ILE A N 1
ATOM 1023 C CA . ILE A 1 130 ? 13.922 -5.642 -12.529 1.00 96.12 130 ILE A CA 1
ATOM 1024 C C . ILE A 1 130 ? 14.014 -6.634 -11.383 1.00 96.12 130 ILE A C 1
ATOM 1026 O O . ILE A 1 130 ? 13.009 -6.902 -10.723 1.00 96.12 130 ILE A O 1
ATOM 1030 N N . ASP A 1 131 ? 15.204 -7.178 -11.143 1.00 95.25 131 ASP A N 1
ATOM 1031 C CA . ASP A 1 131 ? 15.432 -8.039 -9.993 1.00 95.25 131 ASP A CA 1
ATOM 1032 C C . ASP A 1 131 ? 15.209 -7.241 -8.697 1.00 95.25 131 ASP A C 1
ATOM 1034 O O . ASP A 1 131 ? 14.480 -7.711 -7.827 1.00 95.25 131 ASP A O 1
ATOM 1038 N N . GLU A 1 132 ? 15.726 -6.011 -8.613 1.00 96.12 132 GLU A N 1
ATOM 1039 C CA . GLU A 1 132 ? 15.501 -5.091 -7.489 1.00 96.12 132 GLU A CA 1
ATOM 1040 C C . GLU A 1 132 ? 14.021 -4.727 -7.315 1.00 96.12 132 GLU A C 1
ATOM 1042 O O . GLU A 1 132 ? 13.475 -4.887 -6.221 1.00 96.12 132 GLU A O 1
ATOM 1047 N N . LEU A 1 133 ? 13.347 -4.302 -8.393 1.00 97.62 133 LEU A N 1
ATOM 1048 C CA . LEU A 1 133 ? 11.920 -3.977 -8.356 1.00 97.62 133 LEU A CA 1
ATOM 1049 C C . LEU A 1 133 ? 11.097 -5.172 -7.865 1.00 97.62 133 LEU A C 1
ATOM 1051 O O . LEU A 1 133 ? 10.246 -5.028 -6.993 1.00 97.62 133 LEU A O 1
ATOM 1055 N N . ARG A 1 134 ? 11.377 -6.375 -8.372 1.00 97.81 134 ARG A N 1
ATOM 1056 C CA . ARG A 1 134 ? 10.669 -7.592 -7.965 1.00 97.81 134 ARG A CA 1
ATOM 1057 C C . ARG A 1 134 ? 10.845 -7.894 -6.477 1.00 97.81 134 ARG A C 1
ATOM 1059 O O . ARG A 1 134 ? 9.889 -8.351 -5.858 1.00 97.81 134 ARG A O 1
ATOM 1066 N N . GLU A 1 135 ? 12.025 -7.674 -5.903 1.00 98.31 135 GLU A N 1
ATOM 1067 C CA . GLU A 1 135 ? 12.228 -7.879 -4.463 1.00 98.31 135 GLU A CA 1
ATOM 1068 C C . GLU A 1 135 ? 11.480 -6.837 -3.619 1.00 98.31 135 GLU A C 1
ATOM 1070 O O . GLU A 1 135 ? 10.913 -7.199 -2.589 1.00 98.31 135 GLU A O 1
ATOM 1075 N N . ILE A 1 136 ? 11.387 -5.583 -4.079 1.00 98.38 136 ILE A N 1
ATOM 1076 C CA . ILE A 1 136 ? 10.552 -4.560 -3.427 1.00 98.38 136 ILE A CA 1
ATOM 1077 C C . ILE A 1 136 ? 9.077 -4.981 -3.443 1.00 98.38 136 ILE A C 1
ATOM 1079 O O . ILE A 1 136 ? 8.446 -5.026 -2.391 1.00 98.38 136 ILE A O 1
ATOM 1083 N N . ILE A 1 137 ? 8.545 -5.354 -4.612 1.00 98.31 137 ILE A N 1
ATOM 1084 C CA . ILE A 1 137 ? 7.136 -5.756 -4.753 1.00 98.31 137 ILE A CA 1
ATOM 1085 C C . ILE A 1 137 ? 6.823 -7.013 -3.929 1.00 98.31 137 ILE A C 1
ATOM 1087 O O . ILE A 1 137 ? 5.775 -7.090 -3.294 1.00 98.31 137 ILE A O 1
ATOM 1091 N N . LYS A 1 138 ? 7.734 -7.994 -3.875 1.00 98.44 138 LYS A N 1
ATOM 1092 C CA . LYS A 1 138 ? 7.583 -9.168 -2.996 1.00 98.44 138 LYS A CA 1
ATOM 1093 C C . LYS A 1 138 ? 7.513 -8.783 -1.526 1.00 98.44 138 LYS A C 1
ATOM 1095 O O . LYS A 1 138 ? 6.686 -9.339 -0.813 1.00 98.44 138 LYS A O 1
ATOM 1100 N N . LYS A 1 139 ? 8.376 -7.860 -1.089 1.00 98.50 139 LYS A N 1
ATOM 1101 C CA . LYS A 1 139 ? 8.388 -7.384 0.293 1.00 98.50 139 LYS A CA 1
ATOM 1102 C C . LYS A 1 139 ? 7.045 -6.751 0.652 1.00 98.50 139 LYS A C 1
ATOM 1104 O O . LYS A 1 139 ? 6.458 -7.161 1.643 1.00 98.50 139 LYS A O 1
ATOM 1109 N N . PHE A 1 140 ? 6.537 -5.845 -0.186 1.00 98.38 140 PHE A N 1
ATOM 1110 C CA . PHE A 1 140 ? 5.248 -5.190 0.065 1.00 98.38 140 PHE A CA 1
ATOM 1111 C C . PHE A 1 140 ? 4.110 -6.201 0.049 1.00 98.38 140 PHE A C 1
ATOM 1113 O O . PHE A 1 140 ? 3.326 -6.237 0.981 1.00 98.38 140 PHE A O 1
ATOM 1120 N N . ARG A 1 141 ? 4.093 -7.134 -0.909 1.00 98.31 141 ARG A N 1
ATOM 1121 C CA . ARG A 1 141 ? 3.130 -8.244 -0.927 1.00 98.31 141 ARG A CA 1
ATOM 1122 C C . ARG A 1 141 ? 3.127 -9.046 0.376 1.00 98.31 141 ARG A C 1
ATOM 1124 O O . ARG A 1 141 ? 2.059 -9.418 0.846 1.00 98.31 141 ARG A O 1
ATOM 1131 N N . ASP A 1 142 ? 4.296 -9.357 0.931 1.00 98.31 142 ASP A N 1
ATOM 1132 C CA . ASP A 1 142 ? 4.398 -10.101 2.192 1.00 98.31 142 ASP A CA 1
ATOM 1133 C C . ASP A 1 142 ? 3.920 -9.258 3.394 1.00 98.31 142 ASP A C 1
ATOM 1135 O O . ASP A 1 142 ? 3.273 -9.803 4.287 1.00 98.31 142 ASP A O 1
ATOM 1139 N N . GLU A 1 143 ? 4.179 -7.945 3.387 1.00 98.06 143 GLU A N 1
ATOM 1140 C CA . GLU A 1 143 ? 3.672 -6.983 4.381 1.00 98.06 143 GLU A CA 1
ATOM 1141 C C . GLU A 1 143 ? 2.135 -6.827 4.281 1.00 98.06 143 GLU A C 1
ATOM 1143 O O . GLU A 1 143 ? 1.452 -6.908 5.300 1.00 98.06 143 GLU A O 1
ATOM 1148 N N . GLU A 1 144 ? 1.551 -6.775 3.078 1.00 97.38 144 GLU A N 1
ATOM 1149 C CA . GLU A 1 144 ? 0.085 -6.752 2.912 1.00 97.38 144 GLU A CA 1
ATOM 1150 C C . GLU A 1 144 ? -0.590 -8.042 3.376 1.00 97.38 144 GLU A C 1
ATOM 1152 O O . GLU A 1 144 ? -1.693 -8.031 3.923 1.00 97.38 144 GLU A O 1
ATOM 1157 N N . LEU A 1 145 ? 0.070 -9.189 3.194 1.00 97.31 145 LEU A N 1
ATOM 1158 C CA . LEU A 1 145 ? -0.423 -10.448 3.748 1.00 97.31 145 LEU A CA 1
ATOM 1159 C C . LEU A 1 145 ? -0.385 -10.443 5.281 1.00 97.31 145 LEU A C 1
ATOM 1161 O O . LEU A 1 145 ? -1.259 -11.040 5.911 1.00 97.31 145 LEU A O 1
ATOM 1165 N N . GLU A 1 146 ? 0.599 -9.789 5.899 1.00 97.12 146 GLU A N 1
ATOM 1166 C CA . GLU A 1 146 ? 0.616 -9.574 7.348 1.00 97.12 146 GLU A CA 1
ATOM 1167 C C . GLU A 1 146 ? -0.573 -8.708 7.785 1.00 97.12 146 GLU A C 1
ATOM 1169 O O . GLU A 1 146 ? -1.315 -9.122 8.680 1.00 97.12 146 GLU A O 1
ATOM 1174 N N . HIS A 1 147 ? -0.812 -7.574 7.120 1.00 96.25 147 HIS A N 1
ATOM 1175 C CA . HIS A 1 147 ? -1.962 -6.702 7.383 1.00 96.25 147 HIS A CA 1
ATOM 1176 C C . HIS A 1 147 ? -3.295 -7.457 7.257 1.00 96.25 147 HIS A C 1
ATOM 1178 O O . HIS A 1 147 ? -4.143 -7.395 8.151 1.00 96.25 147 HIS A O 1
ATOM 1184 N N . LEU A 1 148 ? -3.452 -8.243 6.188 1.00 94.75 148 LEU A N 1
ATOM 1185 C CA . LEU A 1 148 ? -4.618 -9.090 5.950 1.00 94.75 148 LEU A CA 1
ATOM 1186 C C . LEU A 1 148 ? -4.843 -10.090 7.092 1.00 94.75 148 LEU A C 1
ATOM 1188 O O . LEU A 1 148 ? -5.948 -10.194 7.623 1.00 94.75 148 LEU A O 1
ATOM 1192 N N . ASN A 1 149 ? -3.796 -10.813 7.498 1.00 95.56 149 ASN A N 1
ATOM 1193 C CA . ASN A 1 149 ? -3.892 -11.780 8.592 1.00 95.56 149 ASN A CA 1
ATOM 1194 C C . ASN A 1 149 ? -4.260 -11.093 9.912 1.00 95.56 149 ASN A C 1
ATOM 1196 O O . ASN A 1 149 ? -5.129 -11.577 10.637 1.00 95.56 149 ASN A O 1
ATOM 1200 N N . LEU A 1 150 ? -3.656 -9.935 10.203 1.00 94.00 150 LEU A N 1
ATOM 1201 C CA . LEU A 1 150 ? -3.998 -9.136 11.377 1.00 94.00 150 LEU A CA 1
ATOM 1202 C C . LEU A 1 150 ? -5.462 -8.694 11.351 1.00 94.00 150 LEU A C 1
ATOM 1204 O O . LEU A 1 150 ? -6.113 -8.738 12.397 1.00 94.00 150 LEU A O 1
ATOM 1208 N N . ALA A 1 151 ? -5.988 -8.298 10.190 1.00 92.56 151 ALA A N 1
ATOM 1209 C CA . ALA A 1 151 ? -7.390 -7.938 10.025 1.00 92.56 151 ALA A CA 1
ATOM 1210 C C . ALA A 1 151 ? -8.314 -9.132 10.304 1.00 92.56 151 ALA A C 1
ATOM 1212 O O . ALA A 1 151 ? -9.203 -9.016 11.146 1.00 92.56 151 ALA A O 1
ATOM 1213 N N . VAL A 1 152 ? -8.051 -10.297 9.706 1.00 92.06 152 VAL A N 1
ATOM 1214 C CA . VAL A 1 152 ? -8.839 -11.528 9.910 1.00 92.06 152 VAL A CA 1
ATOM 1215 C C . VAL A 1 152 ? -8.802 -11.994 11.371 1.00 92.06 152 VAL A C 1
ATOM 1217 O O . VAL A 1 152 ? -9.837 -12.314 11.966 1.00 92.06 152 VAL A O 1
ATOM 1220 N N . ASP A 1 153 ? -7.630 -11.980 12.004 1.00 90.56 153 ASP A N 1
ATOM 1221 C CA . ASP A 1 153 ? -7.468 -12.354 13.414 1.00 90.56 153 ASP A CA 1
ATOM 1222 C C . ASP A 1 153 ? -8.198 -11.385 14.358 1.00 90.56 153 ASP A C 1
ATOM 1224 O O . ASP A 1 153 ? -8.620 -11.756 15.459 1.00 90.56 153 ASP A O 1
ATOM 1228 N N . ASN A 1 154 ? -8.371 -10.132 13.931 1.00 86.25 154 ASN A N 1
ATOM 1229 C CA . ASN A 1 154 ? -9.071 -9.108 14.694 1.00 86.25 154 ASN A CA 1
ATOM 1230 C C . ASN A 1 154 ? -10.561 -8.982 14.353 1.00 86.25 154 ASN A C 1
ATOM 1232 O O . ASN A 1 154 ? -11.297 -8.469 15.199 1.00 86.25 154 ASN A O 1
ATOM 1236 N N . ASP A 1 155 ? -11.017 -9.472 13.206 1.00 76.69 155 ASP A N 1
ATOM 1237 C CA . ASP A 1 155 ? -12.435 -9.560 12.841 1.00 76.69 155 ASP A CA 1
ATOM 1238 C C . ASP A 1 155 ? -13.091 -10.847 13.378 1.00 76.69 155 ASP A C 1
ATOM 1240 O O . ASP A 1 155 ? -14.254 -10.860 13.780 1.00 76.69 155 ASP A O 1
ATOM 1244 N N . SER A 1 156 ? -12.318 -11.931 13.511 1.00 52.72 156 SER A N 1
ATOM 1245 C CA . SER A 1 156 ? -12.808 -13.266 13.883 1.00 52.72 156 SER A CA 1
ATOM 1246 C C . SER A 1 156 ? -13.176 -13.461 15.363 1.00 52.72 156 SER A C 1
ATOM 1248 O O . SER A 1 156 ? -12.872 -14.496 15.951 1.00 52.72 156 SER A O 1
ATOM 1250 N N . LYS A 1 157 ? -13.900 -12.522 15.987 1.00 47.84 157 LYS A N 1
ATOM 1251 C CA . LYS A 1 157 ? -14.728 -12.778 17.184 1.00 47.84 157 LYS A CA 1
ATOM 1252 C C . LYS A 1 157 ? -15.920 -11.821 17.213 1.00 47.84 157 LYS A C 1
ATOM 1254 O O . LYS A 1 157 ? -15.755 -10.704 17.686 1.00 47.84 157 LYS A O 1
ATOM 1259 N N . THR A 1 158 ? -17.101 -12.273 16.770 1.00 36.03 158 THR A N 1
ATOM 1260 C CA . THR A 1 158 ? -18.364 -12.384 17.549 1.00 36.03 158 THR A CA 1
ATOM 1261 C C . THR A 1 158 ? -19.527 -12.780 16.614 1.00 36.03 158 THR A C 1
ATOM 1263 O O . THR A 1 158 ? -20.130 -11.922 15.975 1.00 36.03 158 THR A O 1
ATOM 1266 N N . VAL A 1 159 ? -19.886 -14.069 16.587 1.00 34.56 159 VAL A N 1
ATOM 1267 C CA . VAL A 1 159 ? -21.281 -14.535 16.432 1.00 34.56 159 VAL A CA 1
ATOM 1268 C C . VAL A 1 159 ? -21.541 -15.548 17.536 1.00 34.56 159 VAL A C 1
ATOM 1270 O O . VAL A 1 159 ? -20.644 -16.395 17.754 1.00 34.56 159 VAL A O 1
#

Sequence (159 aa):
MNKKLTPKQIEMIHSMLRVDQAGEIGADSIYKGQHYILKNNQTLGPLIQHMWDQEKHHLSTMNKLVAEHRVRPSLLEPVWKTAGFALGTMSALLGKESAMALTEAVETVIGEHYNDQIRELLLIEGVEEIDELREIIKKFRDEELEHLNLAVDNDSKTV

Radius of gyration: 16.84 Å; Cα contacts (8 Å, |Δi|>4): 173; chains: 1; bounding box: 47×28×49 Å

Solvent-accessible surface area (backbone atoms only — not comparable to full-atom values): 8124 Å² total; per-residue (Å²): 125,81,52,79,80,50,73,68,55,50,53,50,50,43,49,49,44,31,52,50,36,50,48,31,44,22,49,36,20,19,38,52,17,25,34,72,69,34,54,84,40,90,69,56,13,62,53,46,49,52,54,37,54,50,32,52,50,51,33,54,49,34,54,47,52,26,57,76,71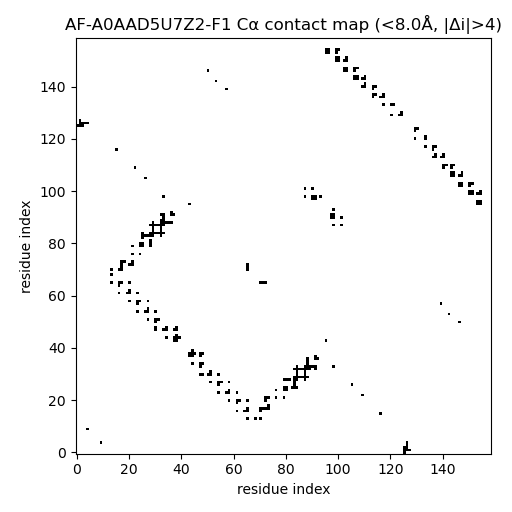,65,41,73,72,60,90,56,50,71,56,35,38,52,52,20,24,51,50,19,33,52,25,36,73,73,31,68,50,45,33,23,53,50,44,32,58,50,27,50,54,50,30,51,51,37,54,53,50,47,59,59,49,66,75,57,76,60,33,68,72,51,56,53,51,43,53,53,45,50,50,51,30,54,51,28,51,50,52,26,49,54,18,50,70,67,40,74,74,86,132

Organism: NCBI:txid447962

Secondary structure (DSSP, 8-state):
--PPPPHHHHHHHHHHHHHHHHHHHHHHHHHHHHHHHHTT-TTHHHHHHHHHHHHHHHHHHHHHHHHHTTPPPPTTHHHHHHHHHHHHHHHHHH-HHHHHHHHHHHHHHHHHHHHHHHHHHTT--S-HHHHHHHHHHHHHHHHHHHHHHHHHHHH----

Nearest PDB structures (foldseek):
  7sss-assembly1_H  TM=9.066E-01  e=2.566E-09  Homo sapiens
  7ssp-assembly1_H  TM=9.284E-01  e=1.152E-08  Homo sapiens
  3t9j-assembly1_A-6  TM=7.451E-01  e=2.604E+00  Helicobacter pylori
  3t9j-assembly1_A-9  TM=7.451E-01  e=2.604E+00  Helicobacter pylori
  3t9j-assembly1_A-11  TM=7.451E-01  e=2.604E+00  Helicobacter pylori

Mean predicted aligned error: 3.5 Å

Foldseek 3Di:
DQDDDDPVRLVVVLVLLQVQLLLLLLQLLLLVLQLVQCCPPPPVNVVSVVLSVVSVVSNVVSVVVCVVSVRDHDPCSVVSNVVSNVCNNVQNVVHLLSNLVVLLVSLVVLLVSLVVVLVVLVVDPRHVVSVVVSVSSVVVSVSSVVSNVVSCVRNPDDD